Protein AF-A0A6M0RZV3-F1 (afdb_monomer_lite)

Organism: NCBI:txid2304604

pLDDT: mean 88.83, std 13.39, range [40.09, 98.06]

Structure (mmCIF, N/CA/C/O backbone):
data_AF-A0A6M0RZV3-F1
#
_entry.id   AF-A0A6M0RZV3-F1
#
loop_
_atom_site.group_PDB
_atom_site.id
_atom_site.type_symbol
_atom_site.label_atom_id
_atom_site.label_alt_id
_atom_site.label_comp_id
_atom_site.label_asym_id
_atom_site.label_entity_id
_atom_site.label_seq_id
_atom_site.pdbx_PDB_ins_code
_atom_site.Cartn_x
_atom_site.Cartn_y
_atom_site.Cartn_z
_atom_site.occupancy
_atom_site.B_iso_or_equiv
_atom_site.auth_seq_id
_atom_site.auth_comp_id
_atom_site.auth_asym_id
_atom_site.auth_atom_id
_atom_site.pdbx_PDB_model_num
ATOM 1 N N . MET A 1 1 ? -1.382 0.280 -22.957 1.00 77.44 1 MET A N 1
ATOM 2 C CA . MET A 1 1 ? -0.372 0.101 -21.884 1.00 77.44 1 MET A CA 1
ATOM 3 C C . MET A 1 1 ? -1.068 -0.264 -20.577 1.00 77.44 1 MET A C 1
ATOM 5 O O . MET A 1 1 ? -2.075 0.367 -20.271 1.00 77.44 1 MET A O 1
ATOM 9 N N . ILE A 1 2 ? -0.557 -1.261 -19.840 1.00 83.06 2 ILE A N 1
ATOM 10 C CA . ILE A 1 2 ? -1.054 -1.624 -18.496 1.00 83.06 2 ILE A CA 1
ATOM 11 C C . ILE A 1 2 ? -0.524 -0.616 -17.477 1.00 83.06 2 ILE A C 1
ATOM 13 O O . ILE A 1 2 ? 0.675 -0.324 -17.456 1.00 83.06 2 ILE A O 1
ATOM 17 N N . ILE A 1 3 ? -1.413 -0.110 -16.629 1.00 86.06 3 ILE A N 1
ATOM 18 C CA . ILE A 1 3 ? -1.102 0.797 -15.527 1.00 86.06 3 ILE A CA 1
ATOM 19 C C . ILE A 1 3 ? -1.533 0.145 -14.222 1.00 86.06 3 ILE A C 1
ATOM 21 O O . ILE A 1 3 ? -2.673 -0.297 -14.096 1.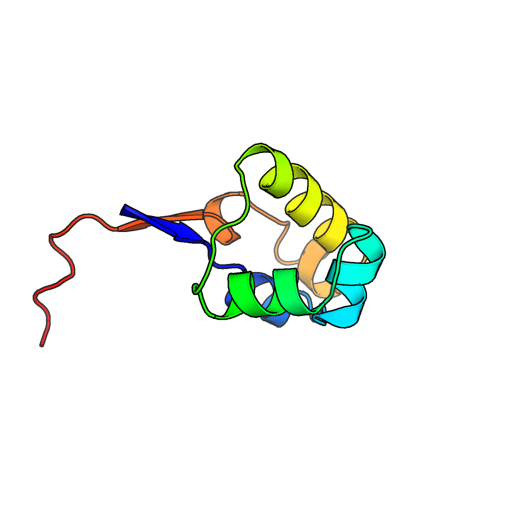00 86.06 3 ILE A O 1
ATOM 25 N N . PHE A 1 4 ? -0.611 0.136 -13.263 1.00 90.31 4 PHE A N 1
ATOM 26 C CA . PHE A 1 4 ? -0.842 -0.337 -11.907 1.00 90.31 4 PHE A CA 1
ATOM 27 C C . PHE A 1 4 ? -1.145 0.865 -11.010 1.00 90.31 4 PHE A C 1
ATOM 29 O O . PHE A 1 4 ? -0.360 1.812 -10.962 1.00 90.31 4 PHE A O 1
ATOM 36 N N . ARG A 1 5 ? -2.269 0.827 -10.298 1.00 92.19 5 ARG A N 1
ATOM 37 C CA . ARG A 1 5 ? -2.790 1.903 -9.440 1.00 92.19 5 ARG A CA 1
ATOM 38 C C . ARG A 1 5 ? -2.523 1.638 -7.954 1.00 92.19 5 ARG A C 1
ATOM 40 O O . ARG A 1 5 ? -3.333 1.957 -7.094 1.00 92.19 5 ARG A O 1
ATOM 47 N N . ILE A 1 6 ? -1.349 1.082 -7.641 1.00 94.06 6 ILE A N 1
ATOM 48 C CA . ILE A 1 6 ? -0.972 0.680 -6.272 1.00 94.06 6 ILE A CA 1
ATOM 49 C C . ILE A 1 6 ? -1.042 1.855 -5.283 1.00 94.06 6 ILE A C 1
ATOM 51 O O . ILE A 1 6 ? -1.460 1.686 -4.146 1.00 94.06 6 ILE A O 1
ATOM 55 N N . ALA A 1 7 ? -0.687 3.068 -5.712 1.00 94.50 7 ALA A N 1
ATOM 56 C CA . ALA A 1 7 ? -0.821 4.249 -4.861 1.00 94.50 7 ALA A CA 1
ATOM 57 C C . ALA A 1 7 ? -2.278 4.564 -4.499 1.00 94.50 7 ALA A C 1
ATOM 59 O O . A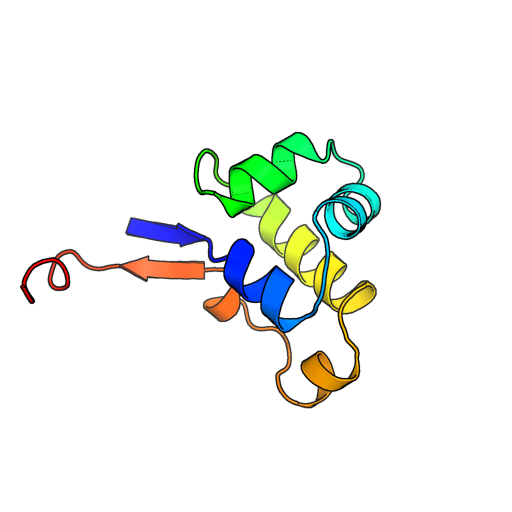LA A 1 7 ? -2.571 4.858 -3.344 1.00 94.50 7 ALA A O 1
ATOM 60 N N . GLU A 1 8 ? -3.179 4.489 -5.478 1.00 94.06 8 GLU A N 1
ATOM 61 C CA . GLU A 1 8 ? -4.581 4.874 -5.317 1.00 94.06 8 GLU A CA 1
ATOM 62 C C . GLU A 1 8 ? -5.313 3.908 -4.380 1.00 94.06 8 GLU A C 1
ATOM 64 O O . GLU A 1 8 ? -6.028 4.353 -3.482 1.00 94.06 8 GLU A O 1
ATOM 69 N N . ILE A 1 9 ? -5.086 2.599 -4.535 1.00 94.44 9 ILE A N 1
ATOM 70 C CA . ILE A 1 9 ? -5.708 1.584 -3.673 1.00 94.44 9 ILE A CA 1
ATOM 71 C C . ILE A 1 9 ? -5.207 1.696 -2.234 1.00 94.44 9 ILE A C 1
ATOM 73 O O . ILE A 1 9 ? -6.008 1.709 -1.307 1.00 94.44 9 ILE A O 1
ATOM 77 N N . MET A 1 10 ? -3.896 1.863 -2.035 1.00 95.56 10 MET A N 1
ATOM 78 C CA . MET A 1 10 ? -3.319 1.969 -0.696 1.00 95.56 10 MET A CA 1
ATOM 79 C C . MET A 1 10 ? -3.860 3.200 0.030 1.00 95.56 10 MET A C 1
ATOM 81 O O . MET A 1 10 ? -4.210 3.122 1.202 1.00 95.56 10 MET A O 1
ATOM 85 N N . THR A 1 11 ? -3.996 4.328 -0.672 1.00 95.50 11 THR A N 1
ATOM 86 C CA . THR A 1 11 ? -4.614 5.530 -0.103 1.00 95.50 11 THR A CA 1
ATOM 87 C C . THR A 1 11 ? -6.089 5.318 0.222 1.00 95.50 11 THR A C 1
ATOM 89 O O . THR A 1 11 ? -6.520 5.717 1.302 1.00 95.50 11 THR A O 1
ATOM 92 N N . ARG A 1 12 ? -6.856 4.680 -0.670 1.00 94.62 12 ARG A N 1
ATOM 93 C CA . ARG A 1 12 ? -8.288 4.421 -0.460 1.00 94.62 12 ARG A CA 1
ATOM 94 C C . ARG A 1 12 ? -8.536 3.572 0.783 1.00 94.62 12 ARG A C 1
ATOM 96 O O . ARG A 1 12 ? -9.350 3.951 1.615 1.00 94.62 12 ARG A O 1
ATOM 103 N N . TYR A 1 13 ? -7.803 2.472 0.925 1.00 95.94 13 TYR A N 1
ATOM 104 C CA . TYR A 1 13 ? -7.976 1.521 2.025 1.00 95.94 13 TYR A CA 1
ATOM 105 C C . TYR A 1 13 ? -7.059 1.814 3.221 1.00 95.94 13 TYR A C 1
ATOM 107 O O . TYR A 1 13 ? -6.924 0.979 4.105 1.00 95.94 13 TYR A O 1
ATOM 115 N N . LYS A 1 14 ? -6.434 3.002 3.258 1.00 96.25 14 LYS A N 1
ATOM 116 C CA . LYS A 1 14 ? -5.551 3.488 4.337 1.00 96.25 14 LYS A CA 1
ATOM 117 C C . LYS A 1 14 ? -4.394 2.543 4.700 1.00 96.25 14 LYS A C 1
ATOM 119 O O . LYS A 1 14 ? -3.930 2.538 5.834 1.00 96.25 14 LYS A O 1
ATOM 124 N N . VAL A 1 15 ? -3.886 1.803 3.722 1.00 97.50 15 VAL A N 1
ATOM 125 C CA . VAL A 1 15 ? -2.764 0.873 3.881 1.00 97.50 15 VAL A CA 1
ATOM 126 C C . VAL A 1 15 ? -1.442 1.613 3.685 1.00 97.50 15 VAL A C 1
ATOM 128 O O . VAL A 1 15 ? -1.238 2.284 2.665 1.00 97.50 15 VAL A O 1
ATOM 131 N N . THR A 1 16 ? -0.505 1.493 4.627 1.00 98.00 16 THR A N 1
ATOM 132 C CA . THR A 1 16 ? 0.827 2.095 4.477 1.00 98.00 16 THR A CA 1
ATOM 133 C C . THR A 1 16 ? 1.788 1.190 3.699 1.00 98.00 16 THR A C 1
ATOM 135 O O . THR A 1 16 ? 1.553 0.006 3.471 1.00 98.00 16 THR A O 1
ATOM 138 N N . VAL A 1 17 ? 2.923 1.757 3.272 1.00 98.00 17 VAL A N 1
ATOM 139 C CA . VAL A 1 17 ? 4.011 0.987 2.640 1.00 98.00 17 VAL A CA 1
ATOM 140 C C . VAL A 1 17 ? 4.567 -0.075 3.587 1.00 98.00 17 VAL A C 1
ATOM 142 O O . VAL A 1 17 ? 4.953 -1.141 3.117 1.00 98.00 17 VAL A O 1
ATOM 145 N N . ALA A 1 18 ? 4.616 0.214 4.889 1.00 98.06 18 ALA A N 1
ATOM 146 C CA . ALA A 1 18 ? 5.105 -0.727 5.886 1.00 98.06 18 ALA A CA 1
ATOM 147 C C . ALA A 1 18 ? 4.128 -1.896 6.062 1.00 98.06 18 ALA A C 1
ATOM 149 O O . ALA A 1 18 ? 4.569 -3.038 5.996 1.00 98.06 18 ALA A O 1
ATOM 150 N N . ASP A 1 19 ? 2.827 -1.611 6.182 1.00 97.94 19 ASP A N 1
ATOM 151 C CA . ASP A 1 19 ? 1.792 -2.637 6.372 1.00 97.94 19 ASP A CA 1
ATOM 152 C C . ASP A 1 19 ? 1.778 -3.616 5.198 1.00 97.94 19 ASP A C 1
ATOM 154 O O . ASP A 1 19 ? 1.936 -4.819 5.384 1.00 97.94 19 ASP A O 1
ATOM 158 N N . LEU A 1 20 ? 1.705 -3.094 3.967 1.00 97.50 20 LEU A N 1
ATOM 159 C CA . LEU A 1 20 ? 1.671 -3.937 2.773 1.00 97.50 20 LEU A CA 1
ATOM 160 C C . LEU A 1 20 ? 2.974 -4.723 2.575 1.00 97.50 20 LEU A C 1
ATOM 162 O O . LEU A 1 20 ? 2.956 -5.844 2.080 1.00 97.50 20 LEU A O 1
ATOM 166 N N . ALA A 1 21 ? 4.123 -4.141 2.924 1.00 97.88 21 ALA A N 1
ATOM 167 C CA . ALA A 1 21 ? 5.397 -4.845 2.826 1.00 97.88 21 ALA A CA 1
ATOM 168 C C . ALA A 1 21 ? 5.507 -5.977 3.852 1.00 97.88 21 ALA A C 1
ATOM 170 O O . ALA A 1 21 ? 6.028 -7.038 3.513 1.00 97.88 21 ALA A O 1
ATOM 171 N N . ASN A 1 22 ? 5.002 -5.749 5.067 1.00 98.00 22 ASN A N 1
ATOM 172 C CA . ASN A 1 22 ? 4.946 -6.749 6.122 1.00 98.00 22 ASN A CA 1
ATOM 173 C C . ASN A 1 22 ? 4.020 -7.907 5.732 1.00 98.00 22 ASN A C 1
ATOM 175 O O . ASN A 1 22 ? 4.456 -9.051 5.754 1.00 98.00 22 ASN A O 1
ATOM 179 N N . GLU A 1 23 ? 2.806 -7.603 5.268 1.00 97.81 23 GLU A N 1
ATOM 180 C CA . GLU A 1 23 ? 1.818 -8.609 4.851 1.00 97.81 23 GLU A CA 1
ATOM 181 C C . GLU A 1 23 ? 2.294 -9.449 3.654 1.00 97.81 23 GLU A C 1
ATOM 183 O O . GLU A 1 23 ? 2.059 -10.649 3.556 1.00 97.81 23 GLU A O 1
ATOM 188 N N . LEU A 1 24 ? 3.029 -8.834 2.724 1.00 96.19 24 LEU A N 1
ATOM 189 C CA . LEU A 1 24 ? 3.588 -9.542 1.570 1.00 96.19 24 LEU A CA 1
ATOM 190 C C . LEU A 1 24 ? 4.927 -10.236 1.854 1.00 96.19 24 LEU A C 1
ATOM 192 O O . LEU A 1 24 ? 5.440 -10.913 0.955 1.00 96.19 24 LEU A O 1
ATOM 196 N N . GLU A 1 25 ? 5.499 -10.051 3.046 1.00 96.94 25 GLU A N 1
ATOM 197 C CA . GLU A 1 25 ? 6.835 -10.517 3.438 1.00 96.94 25 GLU A CA 1
ATOM 198 C C . GLU A 1 25 ? 7.938 -10.059 2.460 1.00 96.94 25 GLU A C 1
ATOM 200 O O . GLU A 1 25 ? 8.778 -10.834 1.992 1.00 96.94 25 GLU A O 1
ATOM 205 N N . ILE A 1 26 ? 7.935 -8.773 2.093 1.00 96.50 26 ILE A N 1
ATOM 206 C CA . ILE A 1 26 ? 8.916 -8.174 1.173 1.00 96.50 26 ILE A CA 1
ATOM 207 C C . ILE A 1 26 ? 9.518 -6.884 1.730 1.00 96.50 26 ILE A C 1
ATOM 209 O O . ILE A 1 26 ? 9.073 -6.317 2.721 1.00 96.50 26 ILE A O 1
ATOM 213 N N . GLN A 1 27 ? 10.543 -6.368 1.053 1.00 97.75 27 GLN A N 1
ATOM 214 C CA . GLN A 1 27 ? 11.160 -5.107 1.449 1.00 97.75 27 GLN A CA 1
ATOM 215 C C . GLN A 1 27 ? 10.215 -3.913 1.188 1.00 97.75 27 GLN A C 1
ATOM 217 O O . GLN A 1 27 ? 9.716 -3.771 0.066 1.00 97.75 27 GLN A O 1
ATOM 222 N N . PRO A 1 28 ? 10.062 -2.968 2.141 1.00 97.56 28 PRO A N 1
ATOM 223 C CA . PRO A 1 28 ? 9.268 -1.745 1.956 1.00 97.56 28 PRO A CA 1
ATOM 224 C C . PRO A 1 28 ? 9.669 -0.920 0.727 1.00 97.56 28 PRO A C 1
ATOM 226 O O . PRO A 1 28 ? 8.831 -0.302 0.067 1.00 97.56 28 PRO A O 1
ATOM 229 N N . ASN A 1 29 ? 10.955 -0.948 0.364 1.00 97.75 29 ASN A N 1
ATOM 230 C CA . ASN A 1 29 ? 11.459 -0.283 -0.835 1.00 97.75 29 ASN A CA 1
ATOM 231 C C . ASN A 1 29 ? 10.804 -0.820 -2.121 1.00 97.75 29 ASN A C 1
ATOM 233 O O . ASN A 1 29 ? 10.512 -0.046 -3.030 1.00 97.75 29 ASN A O 1
ATOM 237 N N . THR A 1 30 ? 10.516 -2.123 -2.193 1.00 97.12 30 THR A N 1
ATOM 238 C CA . THR A 1 30 ? 9.833 -2.732 -3.342 1.00 97.12 30 THR A CA 1
ATOM 239 C C . THR A 1 30 ? 8.421 -2.168 -3.504 1.00 97.12 30 THR A C 1
ATOM 241 O O . THR A 1 30 ? 8.062 -1.729 -4.596 1.00 97.12 30 THR A O 1
ATOM 244 N N . VAL A 1 31 ? 7.656 -2.087 -2.412 1.00 97.25 31 VAL A N 1
ATOM 245 C CA . VAL A 1 31 ? 6.308 -1.494 -2.409 1.00 97.25 31 VAL A CA 1
ATOM 246 C C . VAL A 1 31 ? 6.362 -0.007 -2.771 1.00 97.25 31 VAL A C 1
ATOM 248 O O . VAL A 1 31 ? 5.576 0.464 -3.593 1.00 97.25 31 VAL A O 1
ATOM 251 N N . SER A 1 32 ? 7.336 0.734 -2.235 1.00 97.31 32 SER A N 1
ATOM 252 C CA . SER A 1 32 ? 7.548 2.147 -2.575 1.00 97.31 32 SER A CA 1
ATOM 253 C C . SER A 1 32 ? 7.795 2.351 -4.075 1.00 97.31 32 SER A C 1
ATOM 255 O O . SER A 1 32 ? 7.192 3.235 -4.687 1.00 97.31 32 SER A O 1
ATOM 257 N N . GLN A 1 33 ? 8.613 1.498 -4.704 1.00 96.69 33 GLN A N 1
ATOM 258 C CA . GLN A 1 33 ? 8.868 1.555 -6.147 1.00 96.69 33 GLN A CA 1
ATOM 259 C C . GLN A 1 33 ? 7.628 1.246 -6.992 1.00 96.69 33 GLN A C 1
ATOM 261 O O . GLN A 1 33 ? 7.436 1.902 -8.019 1.00 96.69 33 GLN A O 1
ATOM 266 N N . TRP A 1 34 ? 6.780 0.305 -6.563 1.00 95.56 34 TRP A N 1
ATOM 267 C CA . TRP A 1 34 ? 5.488 0.051 -7.209 1.00 95.56 34 TRP A CA 1
ATOM 268 C C . TR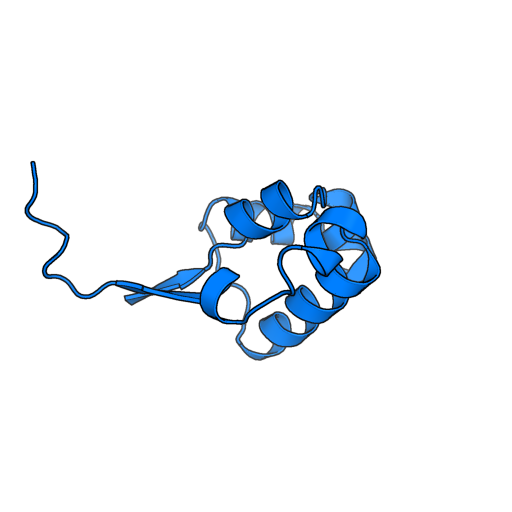P A 1 34 ? 4.560 1.258 -7.097 1.00 95.56 34 TRP A C 1
ATOM 270 O O . TRP A 1 34 ? 3.939 1.649 -8.084 1.00 95.56 34 TRP A O 1
ATOM 280 N N . ARG A 1 35 ? 4.521 1.899 -5.923 1.00 94.12 35 ARG A N 1
ATOM 281 C CA . ARG A 1 35 ? 3.680 3.073 -5.655 1.00 94.12 35 ARG A CA 1
ATOM 282 C C . ARG A 1 35 ? 3.989 4.243 -6.586 1.00 94.12 35 ARG A C 1
ATOM 284 O O . ARG A 1 35 ? 3.076 4.914 -7.049 1.00 94.12 35 ARG A O 1
ATOM 291 N N . VAL A 1 36 ? 5.268 4.479 -6.877 1.00 93.31 36 VAL A N 1
ATOM 292 C CA . VAL A 1 36 ? 5.708 5.562 -7.778 1.00 93.31 36 VAL A CA 1
ATOM 293 C C . VAL A 1 36 ? 5.831 5.125 -9.244 1.00 93.31 36 VAL A C 1
ATOM 295 O O . VAL A 1 36 ? 6.299 5.897 -10.077 1.00 93.31 36 VAL A O 1
ATOM 298 N N . GLY A 1 37 ? 5.469 3.879 -9.570 1.00 90.69 37 GLY A N 1
ATOM 299 C CA . GLY A 1 37 ? 5.532 3.333 -10.929 1.00 90.69 37 GLY A CA 1
ATOM 300 C C . GLY A 1 37 ? 6.946 3.102 -11.481 1.00 90.69 37 GLY A C 1
ATOM 301 O O . GLY A 1 37 ? 7.089 2.858 -12.680 1.00 90.69 37 GLY A O 1
ATOM 302 N N . LYS A 1 38 ? 7.989 3.153 -10.634 1.00 92.00 38 LYS A N 1
ATOM 303 C CA . LYS A 1 38 ? 9.391 2.879 -11.019 1.00 92.00 38 LYS A CA 1
ATOM 304 C C . LYS A 1 38 ? 9.604 1.417 -11.403 1.00 92.00 38 LYS A C 1
ATOM 306 O O . LYS A 1 38 ? 10.394 1.121 -12.293 1.00 92.00 38 LYS A O 1
ATOM 311 N N . SER A 1 39 ? 8.892 0.510 -10.745 1.00 93.50 39 SER A N 1
ATOM 312 C CA . SER A 1 39 ? 8.823 -0.905 -11.099 1.00 93.50 39 SER A CA 1
ATOM 313 C C . SER A 1 39 ? 7.370 -1.369 -11.057 1.00 93.50 39 SER A C 1
ATOM 315 O O . SER A 1 39 ? 6.492 -0.660 -10.564 1.00 93.50 39 SER A O 1
ATOM 317 N N . LYS A 1 40 ? 7.095 -2.542 -11.629 1.00 91.06 40 LYS A N 1
ATOM 318 C CA . LYS A 1 40 ? 5.752 -3.126 -11.661 1.00 91.06 40 LYS A CA 1
ATOM 319 C C . LYS A 1 40 ? 5.770 -4.454 -10.904 1.00 91.06 40 LYS A C 1
ATOM 321 O O . LYS A 1 40 ? 6.744 -5.198 -11.058 1.00 91.06 40 LYS A O 1
ATOM 326 N N . PRO A 1 41 ? 4.745 -4.766 -10.097 1.00 92.00 41 PRO A N 1
ATOM 327 C CA . PRO A 1 41 ? 4.590 -6.114 -9.573 1.00 92.00 41 PRO A CA 1
ATOM 328 C C . PRO A 1 41 ? 4.367 -7.094 -10.734 1.00 92.00 41 PRO A C 1
ATOM 330 O O . PRO A 1 41 ? 3.841 -6.727 -11.788 1.00 92.00 41 PRO A O 1
ATOM 333 N N . SER A 1 42 ? 4.787 -8.346 -10.552 1.00 89.44 42 SER A N 1
ATOM 334 C CA . SER A 1 42 ? 4.414 -9.424 -11.470 1.00 89.44 42 SER A CA 1
ATOM 335 C C . SER A 1 42 ? 2.915 -9.706 -11.362 1.00 89.44 42 SER A C 1
ATOM 337 O O . SER A 1 42 ? 2.292 -9.384 -10.351 1.00 89.44 42 SER A O 1
ATOM 339 N N . ILE A 1 43 ? 2.341 -10.347 -12.384 1.00 83.44 43 ILE A N 1
ATOM 340 C CA . ILE A 1 43 ? 0.922 -10.730 -12.369 1.00 83.44 43 ILE A CA 1
ATOM 341 C C . ILE A 1 43 ? 0.594 -11.621 -11.162 1.00 83.44 43 ILE A C 1
ATOM 343 O O . ILE A 1 43 ? -0.396 -11.382 -10.486 1.00 83.44 43 ILE A O 1
ATOM 347 N N . ASP A 1 44 ? 1.467 -12.575 -10.833 1.00 84.81 44 ASP A N 1
ATOM 348 C CA . ASP A 1 44 ? 1.328 -13.441 -9.652 1.00 84.81 44 ASP A CA 1
ATOM 349 C C . ASP A 1 44 ? 1.227 -12.650 -8.332 1.00 84.81 44 ASP A C 1
ATOM 351 O O . ASP A 1 44 ? 0.408 -12.943 -7.461 1.00 84.81 44 ASP A O 1
ATOM 355 N N . LYS A 1 45 ? 1.992 -11.558 -8.216 1.00 88.62 45 LYS A N 1
ATOM 356 C CA . LYS A 1 45 ? 1.959 -10.690 -7.035 1.00 88.62 45 LYS A CA 1
ATOM 357 C C . LYS A 1 45 ? 0.676 -9.869 -6.932 1.00 88.62 45 LYS A C 1
ATOM 359 O O . LYS A 1 45 ? 0.419 -9.340 -5.859 1.00 88.62 45 LYS A O 1
ATOM 364 N N . LEU A 1 46 ? -0.132 -9.755 -7.988 1.00 89.38 46 LEU A N 1
ATOM 365 C CA . LEU A 1 46 ? -1.364 -8.963 -7.936 1.00 89.38 46 LEU A CA 1
ATOM 366 C C . LEU A 1 46 ? -2.410 -9.587 -7.031 1.00 89.38 46 LEU A C 1
ATOM 368 O O . LEU A 1 46 ? -2.961 -8.875 -6.201 1.00 89.38 46 LEU A O 1
ATOM 372 N N . ASN A 1 47 ? -2.623 -10.899 -7.139 1.00 90.38 47 ASN A N 1
ATOM 373 C CA . ASN A 1 47 ? -3.544 -11.601 -6.246 1.00 90.38 47 ASN A CA 1
ATOM 374 C C . ASN A 1 47 ? -3.091 -11.460 -4.792 1.00 90.38 47 ASN A C 1
ATOM 376 O O . ASN A 1 47 ? -3.894 -11.160 -3.921 1.00 90.38 47 ASN A O 1
ATOM 380 N N . ARG A 1 48 ? -1.781 -11.576 -4.541 1.00 93.88 48 ARG A N 1
ATOM 381 C CA . ARG A 1 48 ? -1.227 -11.374 -3.198 1.00 93.88 48 ARG A CA 1
ATOM 382 C C . ARG A 1 48 ? -1.456 -9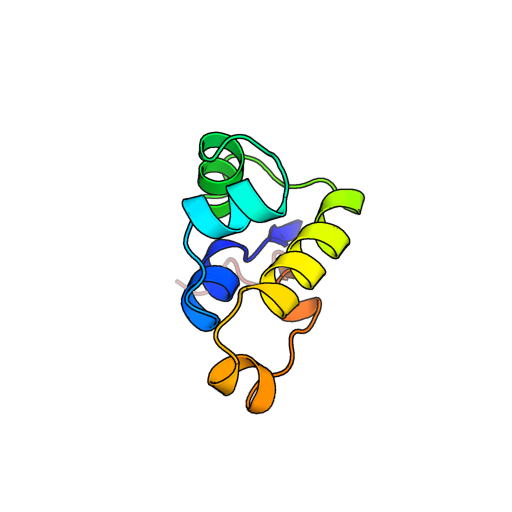.955 -2.681 1.00 93.88 48 ARG A C 1
ATOM 384 O O . ARG A 1 48 ? -1.798 -9.796 -1.521 1.00 93.88 48 ARG A O 1
ATOM 391 N N . ILE A 1 49 ? -1.287 -8.935 -3.526 1.00 94.38 49 ILE A N 1
ATOM 392 C CA . ILE A 1 49 ? -1.562 -7.537 -3.158 1.00 94.38 49 ILE A CA 1
ATOM 393 C C . ILE A 1 49 ? -3.053 -7.331 -2.866 1.00 94.38 49 ILE A C 1
ATOM 395 O O . ILE A 1 49 ? -3.372 -6.630 -1.914 1.00 94.38 49 ILE A O 1
ATOM 399 N N . MET A 1 50 ? -3.951 -7.914 -3.668 1.00 93.56 50 MET A N 1
ATOM 400 C CA . MET A 1 50 ? -5.398 -7.816 -3.440 1.00 93.56 50 MET A CA 1
ATOM 401 C C . MET A 1 50 ? -5.779 -8.408 -2.088 1.00 93.56 50 MET A C 1
ATOM 403 O O . MET A 1 50 ? -6.361 -7.697 -1.278 1.00 93.56 50 MET A O 1
ATOM 407 N N . ASN A 1 51 ? -5.368 -9.651 -1.833 1.00 94.75 51 ASN A N 1
ATOM 408 C CA . ASN A 1 51 ? -5.650 -10.340 -0.576 1.00 94.75 51 ASN A CA 1
ATOM 409 C C . ASN A 1 51 ? -5.067 -9.573 0.615 1.00 94.75 51 ASN A C 1
ATOM 411 O O . ASN A 1 51 ? -5.784 -9.271 1.554 1.00 94.75 51 ASN A O 1
ATOM 415 N N . ALA A 1 52 ? -3.804 -9.141 0.523 1.00 96.19 52 ALA A N 1
ATOM 416 C CA . ALA A 1 52 ? -3.169 -8.366 1.584 1.00 96.19 52 ALA A CA 1
ATOM 417 C C . ALA A 1 52 ? -3.951 -7.088 1.930 1.00 96.19 52 ALA A C 1
ATOM 419 O O . ALA A 1 52 ? -4.070 -6.737 3.096 1.00 96.19 52 ALA A O 1
ATOM 420 N N . ILE A 1 53 ? -4.487 -6.377 0.931 1.00 95.62 53 ILE A N 1
ATOM 421 C CA . ILE A 1 53 ? -5.289 -5.167 1.171 1.00 95.62 53 ILE A CA 1
ATOM 422 C C . ILE A 1 53 ? -6.666 -5.511 1.739 1.00 95.62 53 ILE A C 1
ATOM 424 O O . ILE A 1 53 ? -7.184 -4.741 2.538 1.00 95.62 53 ILE A O 1
ATOM 428 N N . GLU A 1 54 ? -7.261 -6.628 1.338 1.00 95.06 54 GLU A N 1
ATOM 429 C CA . GLU A 1 54 ? -8.508 -7.116 1.930 1.00 95.06 54 GLU A CA 1
ATOM 430 C C . GLU A 1 54 ? -8.319 -7.478 3.413 1.00 95.06 54 GLU A C 1
ATOM 432 O O . GLU A 1 54 ? -9.176 -7.152 4.231 1.00 95.06 54 GLU A O 1
ATOM 437 N N . ASP A 1 55 ? -7.162 -8.042 3.766 1.00 96.00 55 ASP A N 1
ATOM 438 C CA . ASP A 1 55 ? -6.830 -8.463 5.129 1.00 96.00 55 ASP A CA 1
ATOM 439 C C . ASP A 1 55 ? -6.469 -7.285 6.055 1.00 96.00 55 ASP A C 1
ATOM 441 O O . ASP A 1 55 ? -6.886 -7.255 7.215 1.00 96.00 55 ASP A O 1
ATOM 445 N N . ILE A 1 56 ? -5.697 -6.304 5.565 1.00 96.75 56 ILE A N 1
ATOM 446 C CA . ILE A 1 56 ? -5.143 -5.210 6.397 1.00 96.75 56 ILE A CA 1
ATOM 447 C C . ILE A 1 56 ? -5.782 -3.838 6.136 1.00 96.75 56 ILE A C 1
ATOM 449 O O . ILE A 1 56 ? -5.424 -2.850 6.782 1.00 96.75 56 ILE A O 1
ATOM 453 N N . GLY A 1 57 ? -6.671 -3.741 5.149 1.00 95.00 57 GLY A N 1
ATOM 454 C CA . GLY A 1 57 ? -7.308 -2.495 4.738 1.00 95.00 57 GLY A CA 1
ATOM 455 C C . GLY A 1 57 ? -8.389 -2.008 5.699 1.00 95.00 57 GLY A C 1
ATOM 456 O O . GLY A 1 57 ? -8.912 -2.736 6.538 1.00 95.00 57 GLY A O 1
ATOM 457 N N . ASP A 1 58 ? -8.754 -0.734 5.555 1.00 96.44 58 ASP A N 1
ATOM 458 C CA . ASP A 1 58 ? -9.859 -0.126 6.295 1.00 96.44 58 ASP A CA 1
ATOM 459 C C . ASP A 1 58 ? -11.185 -0.845 5.981 1.00 96.44 58 ASP A C 1
ATOM 461 O O . ASP A 1 58 ? -11.709 -0.764 4.866 1.00 96.44 58 ASP A O 1
ATOM 465 N N . SER A 1 59 ? -11.730 -1.543 6.980 1.00 93.94 59 SER A N 1
ATOM 466 C CA . SER A 1 59 ? -12.926 -2.380 6.837 1.00 93.94 59 SER A CA 1
ATOM 467 C C . SER A 1 59 ? -14.161 -1.594 6.399 1.00 93.94 59 SER A C 1
ATOM 469 O O . SER A 1 59 ? -14.934 -2.074 5.576 1.00 93.94 59 SER A O 1
ATOM 471 N N . GLN A 1 60 ? -14.318 -0.352 6.868 1.00 94.62 60 GLN A N 1
ATOM 472 C CA . GLN A 1 60 ? -15.431 0.512 6.464 1.00 94.62 60 GLN A CA 1
ATOM 473 C C . GLN A 1 60 ? -15.346 0.860 4.972 1.00 94.62 60 GLN A C 1
ATOM 475 O O . GLN A 1 60 ? -16.361 0.888 4.277 1.00 94.62 60 GLN A O 1
ATOM 480 N N . GLN A 1 61 ? -14.141 1.122 4.457 1.00 93.12 61 GLN A N 1
ATOM 481 C CA . GLN A 1 61 ? -13.933 1.366 3.027 1.00 93.12 61 GLN A CA 1
ATOM 482 C C . GLN A 1 61 ? -14.192 0.111 2.191 1.00 93.12 61 GLN A C 1
ATOM 484 O O . GLN A 1 61 ? -14.805 0.229 1.133 1.00 93.12 61 GLN A O 1
ATOM 489 N N . LEU A 1 62 ? -13.766 -1.066 2.658 1.00 93.12 62 LEU A N 1
ATOM 490 C CA . LEU A 1 62 ? -13.987 -2.343 1.967 1.00 93.12 62 LEU A CA 1
ATOM 491 C C . LEU A 1 62 ? -15.473 -2.731 1.909 1.00 93.12 62 LEU A C 1
ATOM 493 O O . LEU A 1 62 ? -15.929 -3.227 0.882 1.00 93.12 62 LEU A O 1
ATOM 497 N N . GLU A 1 63 ? -16.246 -2.454 2.961 1.00 93.62 63 GLU A N 1
ATOM 498 C CA . GLU A 1 63 ? -17.700 -2.676 2.971 1.00 93.62 63 GLU A CA 1
ATOM 499 C C . GLU A 1 63 ? -18.436 -1.778 1.964 1.00 93.62 63 GLU A C 1
ATOM 501 O O . GLU A 1 63 ? -19.360 -2.224 1.283 1.00 93.62 63 GLU A O 1
ATOM 506 N N . LEU A 1 64 ? -18.032 -0.508 1.854 1.00 92.69 64 LEU A N 1
ATOM 507 C CA . LEU A 1 64 ? -18.655 0.463 0.945 1.00 92.69 64 LEU A CA 1
ATOM 508 C C . LEU A 1 64 ? -18.202 0.286 -0.510 1.00 92.69 64 LEU A C 1
ATOM 510 O O . LEU A 1 64 ? -18.978 0.510 -1.442 1.00 92.69 64 LEU A O 1
ATOM 514 N N . PHE A 1 65 ? -16.940 -0.088 -0.703 1.00 91.19 65 PHE A N 1
ATOM 515 C CA . PHE A 1 65 ? -16.288 -0.239 -1.996 1.00 91.19 65 PHE A CA 1
ATOM 516 C C . PHE A 1 65 ? -15.446 -1.521 -1.981 1.00 91.19 65 PHE A C 1
ATOM 518 O O . PHE A 1 65 ? -14.243 -1.454 -1.725 1.00 91.19 65 PHE A O 1
ATOM 525 N N . PRO A 1 66 ? -16.055 -2.689 -2.249 1.00 89.44 66 PRO A N 1
ATOM 526 C CA . PRO A 1 66 ? -15.327 -3.949 -2.256 1.00 89.44 66 PRO A CA 1
ATOM 527 C C . PRO A 1 66 ? -14.238 -3.936 -3.328 1.00 89.44 66 PRO A C 1
ATOM 529 O O . PRO A 1 66 ? -14.445 -3.444 -4.442 1.00 89.44 66 PRO A O 1
ATOM 532 N N . LEU A 1 67 ? -13.077 -4.491 -2.978 1.00 90.69 67 LEU A N 1
ATOM 533 C CA . LEU A 1 67 ? -11.882 -4.457 -3.811 1.00 90.69 67 LEU A CA 1
ATOM 534 C C . LEU A 1 67 ? -12.141 -5.083 -5.188 1.00 90.69 67 LEU A C 1
ATOM 536 O O . LEU A 1 67 ? -12.619 -6.214 -5.293 1.00 90.69 67 LEU A O 1
ATOM 540 N N . ASN A 1 68 ? -11.773 -4.384 -6.262 1.00 89.81 68 ASN A N 1
ATOM 541 C CA . ASN A 1 68 ? -11.886 -4.905 -7.618 1.00 89.81 68 ASN A CA 1
ATOM 542 C C . ASN A 1 68 ? -10.542 -4.885 -8.352 1.00 89.81 68 ASN A C 1
ATOM 544 O O . ASN A 1 68 ? -9.719 -3.987 -8.186 1.00 89.81 68 ASN A O 1
ATOM 548 N N . ILE A 1 69 ? -10.330 -5.846 -9.254 1.00 87.50 69 ILE A N 1
ATOM 549 C CA . ILE A 1 69 ? -9.114 -5.895 -10.077 1.00 87.50 69 ILE A CA 1
ATOM 550 C C . ILE A 1 69 ? -8.913 -4.623 -10.918 1.00 87.50 69 ILE A C 1
ATOM 552 O O . ILE A 1 69 ? -7.774 -4.223 -11.160 1.00 87.50 69 ILE A O 1
ATOM 556 N N . ASN A 1 70 ? -9.996 -3.946 -11.310 1.00 88.19 70 ASN A N 1
ATOM 557 C CA . ASN A 1 70 ? -9.938 -2.676 -12.038 1.00 88.19 70 ASN A CA 1
ATOM 558 C C . ASN A 1 70 ? -9.445 -1.501 -11.174 1.00 88.19 70 ASN A C 1
ATOM 560 O O . ASN A 1 70 ? -8.966 -0.505 -11.719 1.00 88.19 70 ASN A O 1
ATOM 564 N N . ASP A 1 71 ? -9.511 -1.614 -9.844 1.00 87.06 71 ASP A N 1
ATOM 565 C CA . ASP A 1 71 ? -8.936 -0.618 -8.936 1.00 87.06 71 ASP A CA 1
ATOM 566 C C . ASP A 1 71 ? -7.409 -0.705 -8.921 1.00 87.06 71 ASP A C 1
ATOM 568 O O . ASP A 1 71 ? -6.733 0.297 -8.705 1.00 87.06 71 ASP A O 1
ATOM 572 N N . ILE A 1 72 ? -6.858 -1.892 -9.194 1.00 88.44 72 ILE A N 1
ATOM 573 C CA . ILE A 1 72 ? -5.415 -2.147 -9.248 1.00 88.44 72 ILE A CA 1
ATOM 574 C C . ILE A 1 72 ? -4.867 -1.993 -10.664 1.00 88.44 72 ILE A C 1
ATOM 576 O O . ILE A 1 72 ? -3.757 -1.485 -10.840 1.00 88.44 72 ILE A O 1
ATOM 580 N N . LEU A 1 73 ? -5.612 -2.432 -11.677 1.00 89.62 73 LEU A N 1
ATOM 581 C CA . LEU A 1 73 ? -5.163 -2.509 -13.062 1.00 89.62 73 LEU A CA 1
ATOM 582 C C . LEU A 1 73 ? -6.058 -1.687 -13.976 1.00 89.62 73 LEU A C 1
ATOM 584 O O . LEU A 1 73 ? -7.273 -1.834 -13.993 1.00 89.62 73 LEU A O 1
ATOM 588 N N . SER A 1 74 ? -5.440 -0.882 -14.834 1.00 84.94 74 SER A N 1
ATOM 589 C CA . SER A 1 74 ? -6.163 -0.193 -15.901 1.00 84.94 74 SER A CA 1
ATOM 590 C C . SER A 1 74 ? -5.400 -0.214 -17.217 1.00 84.94 74 SER A C 1
ATOM 592 O O . SER A 1 74 ? -4.168 -0.264 -17.259 1.00 84.94 74 SER A O 1
ATOM 594 N N . TRP A 1 75 ? -6.153 -0.150 -18.312 1.00 82.06 75 TRP A N 1
ATOM 595 C CA . TRP A 1 75 ? -5.619 -0.043 -19.663 1.00 82.06 75 TRP A CA 1
ATOM 596 C C . TRP A 1 75 ? -5.695 1.413 -20.118 1.00 82.06 75 TRP A C 1
ATOM 598 O O . TRP A 1 75 ? -6.782 1.980 -20.193 1.00 82.06 75 TRP A O 1
ATOM 608 N N . LYS A 1 76 ? -4.558 2.022 -20.478 1.00 71.62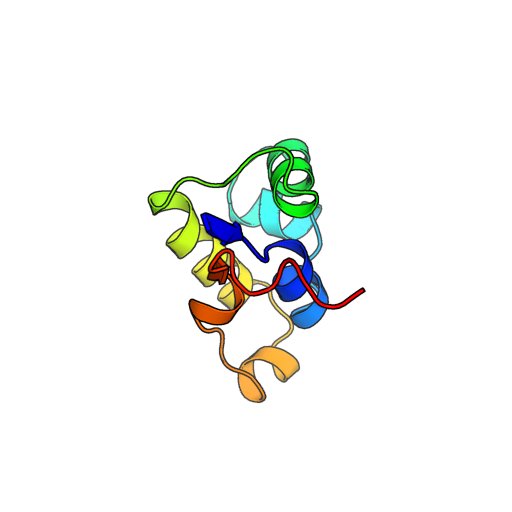 76 LYS A N 1
ATOM 609 C CA . LYS A 1 76 ? -4.571 3.242 -21.304 1.00 71.62 76 LYS A CA 1
ATOM 610 C C . LYS A 1 76 ? -4.398 2.881 -22.773 1.00 71.62 76 LYS A C 1
ATOM 612 O O . LYS A 1 76 ? -3.396 2.260 -23.147 1.00 71.62 76 LYS A O 1
ATOM 617 N N . THR A 1 77 ? -5.356 3.306 -23.592 1.00 64.62 77 THR A N 1
ATOM 618 C CA . THR A 1 77 ? -5.237 3.382 -25.054 1.00 64.62 77 THR A CA 1
ATOM 619 C C . THR A 1 77 ? -4.666 4.746 -25.446 1.00 64.62 77 THR A C 1
ATOM 621 O O . THR A 1 77 ? -5.034 5.757 -24.849 1.00 64.62 77 THR A O 1
ATOM 624 N N . GLU A 1 78 ? -3.804 4.794 -26.461 1.00 58.22 78 GLU A N 1
ATOM 625 C CA . GLU A 1 78 ? -3.027 5.983 -26.871 1.00 58.22 78 GLU A CA 1
ATOM 626 C C . GLU A 1 78 ? -3.869 7.239 -27.175 1.00 58.22 78 GLU A C 1
ATOM 628 O O . GLU A 1 78 ? -3.380 8.360 -27.056 1.00 58.22 78 GLU A O 1
ATOM 633 N N . LYS A 1 79 ? -5.169 7.091 -27.468 1.00 54.75 79 LYS A N 1
ATOM 634 C CA . LYS A 1 79 ? -6.080 8.208 -27.777 1.00 54.75 79 LYS A CA 1
ATOM 635 C C . LYS A 1 79 ? -6.306 9.222 -26.643 1.00 54.75 79 LYS A C 1
ATOM 637 O O . LYS A 1 79 ? -6.840 10.289 -26.915 1.00 54.75 79 LYS A O 1
ATOM 642 N N . GLN A 1 80 ? -5.889 8.946 -25.406 1.00 54.44 80 GLN A N 1
ATOM 643 C CA . GLN A 1 80 ? -6.028 9.890 -24.282 1.00 54.44 80 GLN A CA 1
ATOM 644 C C . GLN A 1 80 ? 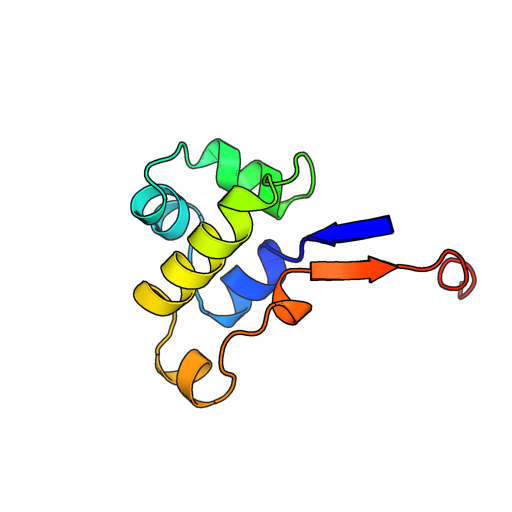-4.811 10.816 -24.075 1.00 54.44 80 GLN A C 1
ATOM 646 O O . GLN A 1 80 ? -4.760 11.531 -23.080 1.00 54.44 80 GLN A O 1
ATOM 651 N N . GLN A 1 81 ? -3.829 10.828 -24.988 1.00 47.41 81 GLN A N 1
ATOM 652 C CA . GLN A 1 81 ? -2.696 11.773 -24.948 1.00 47.41 81 GLN A CA 1
ATOM 653 C C . GLN A 1 81 ? -2.984 13.144 -25.586 1.00 47.41 81 GLN A C 1
ATOM 655 O O . GLN A 1 81 ? -2.147 14.036 -25.489 1.00 47.41 81 GLN A O 1
ATOM 660 N N . LYS A 1 82 ? -4.148 13.345 -26.218 1.00 43.88 82 LYS A N 1
ATOM 661 C CA . LYS A 1 82 ? -4.553 14.648 -26.772 1.00 43.88 82 LYS A CA 1
ATOM 662 C C . LYS A 1 82 ? -5.820 15.171 -26.101 1.00 43.88 82 LYS A C 1
ATOM 664 O O . LYS A 1 82 ? -6.896 15.158 -26.685 1.00 43.88 82 LYS A O 1
ATOM 669 N N . ALA A 1 83 ? -5.666 15.646 -24.879 1.00 44.59 83 ALA A N 1
ATOM 670 C CA . ALA A 1 83 ? -6.435 16.772 -24.374 1.00 44.59 83 ALA A CA 1
ATOM 671 C C . ALA A 1 83 ? -5.435 17.598 -23.562 1.00 44.59 83 ALA A C 1
ATOM 673 O O . ALA A 1 83 ? -4.941 17.130 -22.536 1.00 44.59 83 ALA A O 1
ATOM 674 N N . SER A 1 84 ? -5.023 18.708 -24.179 1.00 40.09 84 SER A N 1
ATOM 675 C CA . SER A 1 84 ? -4.105 19.724 -23.659 1.00 40.09 84 SER A CA 1
ATOM 676 C C . SER A 1 84 ? -4.578 20.338 -22.351 1.00 40.09 84 SER A C 1
ATOM 678 O O . SER A 1 84 ? -5.807 20.357 -22.125 1.00 40.09 84 SER A O 1
#

Radius of gyration: 13.4 Å; chains: 1; bounding box: 30×33×35 Å

InterPro domains:
  IPR001387 Cro/C1-type, helix-turn-helix domain [PF13443] (5-53)
  IPR001387 Cro/C1-type, helix-turn-helix domain [PS50943] (6-59)
  IPR001387 Cro/C1-type, helix-turn-helix domain [SM00530] (5-59)
  IPR001387 Cro/C1-type, helix-turn-helix domain [cd00093] (5-54)
  IPR010982 Lambda repressor-like, DNA-binding domain superfamily [G3DSA:1.10.260.40] (1-55)
  IPR010982 Lambda repressor-like, DNA-binding domain superfamily [SSF47413] (1-53)

Secondary structure (DSSP, 8-state):
-EEE-HHHHHHHTT--HHHHHHHTTS-HHHHHHHHTTSS---HHHHHHHHHHHHHHS-HHHHHHS---HHHHEEEPPGGGG---

Sequence (84 aa):
MIIFRIAEIMTRYKVTVADLANELEIQPNTVSQWRVGKSKPSIDKLNRIMNAIEDIGDSQQLELFPLNINDILSWKTEKQQKAS

Foldseek 3Di:
DKAFQLQQLCVLQVNDLVQLCVQLVHDSVVSVCCNVVVDHDDPVCLVSSLVSCVVPGNPVSCVVPPDDPCNGIDDDDPVVPPDD